Protein AF-A0A4Y7U5I2-F1 (afdb_monomer)

Radius of gyration: 13.51 Å; Cα contacts (8 Å, |Δi|>4): 121; chains: 1; bounding box: 35×18×32 Å

pLDDT: mean 89.5, std 9.06, range [57.66, 98.12]

Sequence (68 aa):
ILKKSELFESLVEQVHGRVISDPVIAGEYFTVSWSADMTFKGRDRFTTDEICVYKVQEGKIVFEQFFY

Secondary structure (DSSP, 8-state):
-HHHHHHHHHHEEEEEEEEEPPPEEETTEEEEEEEEEEEETTS-EEEEEEEEEEEEETTEEEEEEEE-

Solvent-accessible surface area (backbone atoms only — not comparable to full-atom values): 3932 Å² total; per-residue (Å²): 112,70,70,62,56,52,53,54,57,72,44,50,66,45,78,80,46,74,49,70,52,80,72,50,74,58,89,54,30,40,32,33,46,39,37,39,31,34,23,37,68,96,50,73,73,48,75,50,60,34,43,42,39,37,32,49,55,97,92,36,79,79,44,79,49,78,48,116

InterPro domains:
  IPR032710 NTF2-like domain superfamily [SSF54427] (11-68)
  IPR046860 SnoaL-like domain 5 [PF20409] (2-68)

Structure (mmCIF, N/CA/C/O backbone):
data_AF-A0A4Y7U5I2-F1
#
_entry.id   AF-A0A4Y7U5I2-F1
#
loop_
_atom_site.group_PDB
_atom_site.id
_atom_site.type_symbol
_atom_site.label_atom_id
_atom_site.label_alt_id
_atom_site.label_comp_id
_atom_site.label_asym_id
_atom_site.label_entity_id
_atom_site.label_seq_id
_atom_site.pdbx_PDB_ins_code
_atom_site.Cartn_x
_atom_site.Cartn_y
_atom_site.Cartn_z
_atom_site.occupancy
_atom_site.B_iso_or_equiv
_atom_site.auth_seq_id
_atom_site.auth_comp_id
_atom_site.auth_asym_id
_atom_site.auth_atom_id
_atom_site.pdbx_PDB_model_num
ATOM 1 N N . ILE A 1 1 ? 6.099 3.080 10.354 1.00 57.66 1 ILE A N 1
ATOM 2 C CA . ILE A 1 1 ? 5.308 3.963 9.484 1.00 57.66 1 ILE A CA 1
ATOM 3 C C . ILE A 1 1 ? 6.241 4.837 8.652 1.00 57.66 1 ILE A C 1
ATOM 5 O O . ILE A 1 1 ? 6.830 4.280 7.735 1.00 57.66 1 ILE A O 1
ATOM 9 N N . LEU A 1 2 ? 6.543 6.097 8.996 1.00 62.16 2 LEU A N 1
ATOM 10 C CA . LEU A 1 2 ? 7.272 7.010 8.082 1.00 62.16 2 LEU A CA 1
ATOM 11 C C . LEU A 1 2 ? 8.616 6.484 7.532 1.00 62.16 2 LEU A C 1
ATOM 13 O O . LEU A 1 2 ? 8.829 6.515 6.327 1.00 62.16 2 LEU A O 1
ATOM 17 N N . LYS A 1 3 ? 9.471 5.884 8.370 1.00 68.44 3 LYS A N 1
ATOM 18 C CA . LYS A 1 3 ? 10.818 5.447 7.947 1.00 68.44 3 LYS A CA 1
ATOM 19 C C . LYS A 1 3 ? 10.844 4.416 6.810 1.00 68.44 3 LYS A C 1
ATOM 21 O O . LYS A 1 3 ? 11.793 4.403 6.032 1.00 68.44 3 LYS A O 1
ATOM 26 N N . LYS A 1 4 ? 9.846 3.524 6.722 1.00 67.56 4 LYS A N 1
ATOM 27 C CA . LYS A 1 4 ? 9.799 2.499 5.661 1.00 67.56 4 LYS A CA 1
ATOM 28 C C . LYS A 1 4 ? 9.391 3.130 4.327 1.00 67.56 4 LYS A C 1
ATOM 30 O O . LYS A 1 4 ? 10.004 2.829 3.309 1.00 67.56 4 LYS A O 1
ATOM 35 N N . SER A 1 5 ? 8.416 4.041 4.368 1.00 70.00 5 SER A N 1
ATOM 36 C CA . SER A 1 5 ? 7.978 4.822 3.205 1.00 70.00 5 SER A CA 1
ATOM 37 C C . SER A 1 5 ? 9.093 5.738 2.696 1.00 70.00 5 SER A C 1
ATOM 39 O O . SER A 1 5 ? 9.384 5.739 1.508 1.00 70.00 5 SER A O 1
ATOM 41 N N . GLU A 1 6 ? 9.785 6.441 3.596 1.00 75.81 6 GLU A N 1
ATOM 42 C CA . GLU A 1 6 ? 10.914 7.319 3.253 1.00 75.81 6 GLU A CA 1
ATOM 43 C C . GLU A 1 6 ? 12.072 6.547 2.606 1.00 75.81 6 GLU A C 1
ATOM 45 O O . GLU A 1 6 ? 12.641 6.991 1.609 1.00 75.81 6 GLU A O 1
ATOM 50 N N . LEU A 1 7 ? 12.413 5.367 3.141 1.00 75.19 7 LEU A N 1
ATOM 51 C CA . LEU A 1 7 ? 13.444 4.518 2.546 1.00 75.19 7 LEU A CA 1
ATOM 52 C C . LEU A 1 7 ? 13.041 4.087 1.136 1.00 75.19 7 LEU A C 1
ATOM 54 O O . LEU A 1 7 ? 13.848 4.189 0.215 1.00 75.19 7 LEU A O 1
ATOM 58 N N . PHE A 1 8 ? 11.800 3.637 0.964 1.00 76.25 8 PHE A N 1
ATOM 59 C CA . PHE A 1 8 ? 11.285 3.227 -0.333 1.00 76.25 8 PHE A CA 1
ATOM 60 C C . PHE A 1 8 ? 11.332 4.380 -1.345 1.00 76.25 8 PHE A C 1
ATOM 62 O O . PHE A 1 8 ? 11.904 4.224 -2.421 1.00 76.25 8 PHE A O 1
ATOM 69 N N . GLU A 1 9 ? 10.840 5.565 -0.977 1.00 75.75 9 GLU A N 1
ATOM 70 C CA . GLU A 1 9 ? 10.885 6.761 -1.826 1.00 75.75 9 GLU A CA 1
ATOM 71 C C . GLU A 1 9 ? 12.314 7.181 -2.187 1.00 75.75 9 GLU A C 1
ATOM 73 O O . GLU A 1 9 ? 12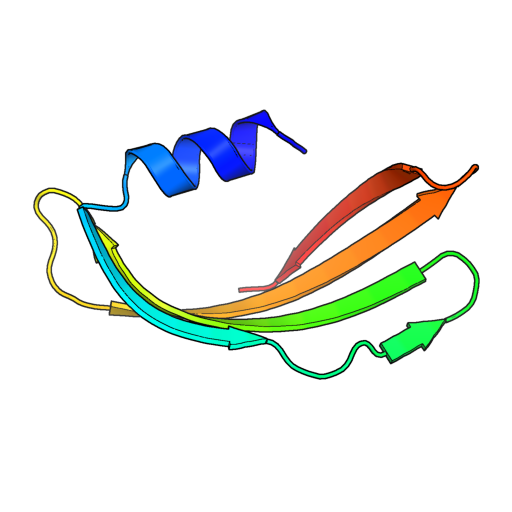.567 7.572 -3.324 1.00 75.75 9 GLU A O 1
ATOM 78 N N . SER A 1 10 ? 13.275 7.044 -1.266 1.00 80.75 10 SER A N 1
ATOM 79 C CA . SER A 1 10 ? 14.674 7.414 -1.523 1.00 80.75 10 SER A CA 1
ATOM 80 C C . SER A 1 10 ? 15.355 6.561 -2.607 1.00 80.75 10 SER A C 1
ATOM 82 O O . SER A 1 10 ? 16.297 7.024 -3.271 1.00 80.75 10 SER A O 1
ATOM 84 N N . LEU A 1 11 ? 14.870 5.326 -2.791 1.00 82.12 11 LEU A N 1
ATOM 85 C CA . LEU A 1 11 ? 15.378 4.351 -3.755 1.00 82.12 11 LEU A CA 1
ATOM 86 C C . LEU A 1 11 ? 14.742 4.510 -5.141 1.00 82.12 11 LEU A C 1
ATOM 88 O O . LEU A 1 11 ? 15.353 4.097 -6.129 1.00 82.12 11 LEU A O 1
ATOM 92 N N . VAL A 1 12 ? 13.548 5.107 -5.231 1.00 84.19 12 VAL A N 1
ATOM 93 C CA . VAL A 1 12 ? 12.846 5.353 -6.500 1.00 84.19 12 VAL A CA 1
ATOM 94 C C . VAL A 1 12 ? 13.562 6.444 -7.293 1.00 84.19 12 VAL A C 1
ATOM 96 O O . VAL A 1 12 ? 13.820 7.539 -6.801 1.00 84.19 12 VAL A O 1
ATOM 99 N N . GLU A 1 13 ? 13.893 6.129 -8.542 1.00 88.56 13 GLU A N 1
ATOM 100 C CA . GLU A 1 13 ? 14.415 7.079 -9.524 1.00 88.56 13 GLU A CA 1
ATOM 101 C C . GLU A 1 13 ? 13.276 7.685 -10.344 1.00 88.56 13 GLU A C 1
ATOM 103 O O . GLU A 1 13 ? 13.204 8.902 -10.506 1.00 88.56 13 GLU A O 1
ATOM 108 N N . GLN A 1 14 ? 12.347 6.848 -10.812 1.00 87.69 14 GLN A N 1
ATOM 109 C CA . GLN A 1 14 ? 11.204 7.290 -11.602 1.00 87.69 14 GLN A CA 1
ATOM 110 C C . GLN A 1 14 ? 9.962 6.448 -11.313 1.00 87.69 14 GLN A C 1
ATOM 112 O O . GLN A 1 14 ? 10.041 5.237 -11.118 1.00 87.69 14 GLN A O 1
ATOM 117 N N . VAL A 1 15 ? 8.799 7.096 -11.312 1.00 87.75 15 VAL A N 1
ATOM 118 C CA . VAL A 1 15 ? 7.487 6.446 -11.231 1.00 87.75 15 VAL A CA 1
ATOM 119 C C . VAL A 1 15 ? 6.812 6.597 -12.586 1.00 87.75 15 VAL A C 1
ATOM 121 O O . VAL A 1 15 ? 6.618 7.721 -13.047 1.00 87.75 15 VAL A O 1
ATOM 124 N N . HIS A 1 16 ? 6.446 5.480 -13.207 1.00 90.75 16 HIS A N 1
ATOM 125 C CA . HIS A 1 16 ? 5.756 5.455 -14.501 1.00 90.75 16 HIS A CA 1
ATOM 126 C C . HIS A 1 16 ? 4.241 5.413 -14.330 1.00 90.75 16 HIS A C 1
ATOM 128 O O . HIS A 1 16 ? 3.509 6.007 -15.117 1.00 90.75 16 HIS A O 1
ATOM 134 N N . GLY A 1 17 ? 3.767 4.744 -13.280 1.00 90.06 17 GLY A N 1
ATOM 135 C CA . GLY A 1 17 ? 2.348 4.649 -12.972 1.00 90.06 17 GLY A CA 1
ATOM 136 C C . GLY A 1 17 ? 2.104 4.114 -11.570 1.00 90.06 17 GLY A C 1
ATOM 137 O O . GLY A 1 17 ? 2.910 3.361 -11.026 1.00 90.06 17 GLY A O 1
ATOM 138 N N . ARG A 1 18 ? 0.987 4.527 -10.973 1.00 91.75 18 ARG A N 1
ATOM 139 C CA . ARG A 1 18 ? 0.487 3.994 -9.705 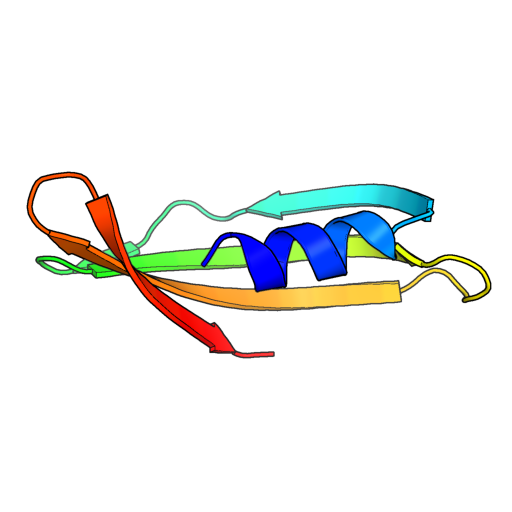1.00 91.75 18 ARG A CA 1
ATOM 140 C C . ARG A 1 18 ? -1.021 3.859 -9.795 1.00 91.75 18 ARG A C 1
ATOM 142 O O . ARG A 1 18 ? -1.688 4.776 -10.270 1.00 91.75 18 ARG A O 1
ATOM 149 N N . VAL A 1 19 ? -1.540 2.745 -9.309 1.00 93.94 19 VAL A N 1
ATOM 150 C CA . VAL A 1 19 ? -2.972 2.492 -9.181 1.00 93.94 19 VAL A CA 1
ATOM 151 C C . VAL A 1 19 ? -3.238 2.091 -7.740 1.00 93.94 19 VAL A C 1
ATOM 153 O O . VAL A 1 19 ? -2.530 1.258 -7.181 1.00 93.94 19 VAL A O 1
ATOM 156 N N . ILE A 1 20 ? -4.236 2.714 -7.127 1.00 95.69 20 ILE A N 1
ATOM 157 C CA . ILE A 1 20 ? -4.726 2.368 -5.793 1.00 95.69 20 ILE A CA 1
ATOM 158 C C . ILE A 1 20 ? -6.209 2.050 -5.951 1.00 95.69 20 ILE A C 1
ATOM 160 O O . ILE A 1 20 ? -6.913 2.768 -6.662 1.00 95.69 20 ILE A O 1
ATOM 164 N N . SER A 1 21 ? -6.667 0.961 -5.338 1.00 96.88 21 SER A N 1
ATOM 165 C CA . SER A 1 21 ? -8.089 0.613 -5.342 1.00 96.88 21 SER A CA 1
ATOM 166 C C . SER A 1 21 ? -8.898 1.517 -4.420 1.00 96.88 21 SER A C 1
ATOM 168 O O . SER A 1 21 ? -8.364 2.152 -3.509 1.00 96.88 21 SER A O 1
ATOM 170 N N . ASP A 1 22 ? -10.218 1.461 -4.567 1.00 97.69 22 ASP A N 1
ATOM 171 C CA . ASP A 1 22 ? -11.100 1.899 -3.494 1.00 97.69 22 ASP A CA 1
ATOM 172 C C . ASP A 1 22 ? -10.795 1.117 -2.201 1.00 97.69 22 ASP A C 1
ATOM 174 O O . ASP A 1 22 ? -10.417 -0.065 -2.258 1.00 97.69 22 ASP A O 1
ATOM 178 N N . PRO A 1 23 ? -10.915 1.759 -1.028 1.00 97.19 23 PRO A N 1
ATOM 179 C CA . PRO A 1 23 ? -10.634 1.107 0.236 1.00 97.19 23 PRO A CA 1
ATOM 180 C C . PRO A 1 23 ? -11.750 0.137 0.619 1.00 97.19 23 PRO A C 1
ATOM 182 O O . PRO A 1 23 ? -12.938 0.442 0.508 1.00 97.19 23 PRO A O 1
ATOM 185 N N . VAL A 1 24 ? -11.360 -1.002 1.185 1.00 98.12 24 VAL A N 1
ATOM 186 C CA . VAL A 1 24 ? -12.274 -1.887 1.913 1.00 98.12 24 VAL A CA 1
ATOM 187 C C . VAL A 1 24 ? -12.127 -1.598 3.401 1.00 98.12 24 VAL A C 1
ATOM 189 O O . VAL A 1 24 ? -11.027 -1.673 3.948 1.00 98.12 24 VAL A O 1
ATOM 192 N N . ILE A 1 25 ? -13.230 -1.246 4.060 1.00 97.50 25 ILE A N 1
ATOM 193 C CA . ILE A 1 25 ? -13.248 -0.806 5.461 1.00 97.50 25 ILE A CA 1
ATOM 194 C C . ILE A 1 25 ? -13.917 -1.875 6.328 1.00 97.50 25 ILE A C 1
ATOM 196 O O . ILE A 1 25 ? -14.994 -2.369 5.995 1.00 97.50 25 ILE A O 1
ATOM 200 N N . ALA A 1 26 ? -13.301 -2.199 7.465 1.00 96.62 26 ALA A N 1
ATOM 201 C CA . ALA A 1 26 ? -13.832 -3.123 8.460 1.00 96.62 26 ALA A CA 1
ATOM 202 C C . ALA A 1 26 ? -13.482 -2.646 9.882 1.00 96.62 26 ALA A C 1
ATOM 204 O O . ALA A 1 26 ? -12.389 -2.888 10.396 1.00 96.62 26 ALA A O 1
ATOM 205 N N . GLY A 1 27 ? -14.429 -1.971 10.542 1.00 95.69 27 GLY A N 1
ATOM 206 C CA . GLY A 1 27 ? -14.235 -1.433 11.892 1.00 95.69 27 GLY A CA 1
ATOM 207 C C . GLY A 1 27 ? -13.123 -0.380 11.943 1.00 95.69 27 GLY A C 1
ATOM 208 O O . GLY A 1 27 ? -13.154 0.588 11.191 1.00 95.69 27 GLY A O 1
ATOM 209 N N . GLU A 1 28 ? -12.135 -0.582 12.819 1.00 96.94 28 GLU A N 1
ATOM 210 C CA . GLU A 1 28 ? -10.939 0.273 12.919 1.00 96.94 28 GLU A CA 1
ATOM 211 C C . GLU A 1 28 ? -9.902 0.004 11.814 1.00 96.94 28 GLU A C 1
ATOM 213 O O . GLU A 1 28 ? -8.834 0.610 11.823 1.00 96.94 28 GLU A O 1
ATOM 218 N N . TYR A 1 29 ? -10.167 -0.914 10.883 1.00 97.62 29 TYR A N 1
ATOM 219 C CA . TYR A 1 29 ? -9.233 -1.268 9.819 1.00 97.62 29 TYR A CA 1
ATOM 220 C C . TYR A 1 29 ? -9.714 -0.787 8.456 1.00 97.62 29 TYR A C 1
ATOM 222 O O . TYR A 1 29 ? -10.911 -0.791 8.159 1.00 97.62 29 TYR A O 1
ATOM 230 N N . PHE A 1 30 ? -8.760 -0.450 7.595 1.00 97.88 30 PHE A N 1
ATOM 231 C CA . PHE A 1 30 ? -8.999 -0.326 6.164 1.00 97.88 30 PHE A CA 1
ATOM 232 C C . PHE A 1 30 ? -7.862 -0.977 5.380 1.00 97.88 30 PHE A C 1
ATOM 234 O O . PHE A 1 30 ? -6.732 -1.088 5.864 1.00 97.88 30 PHE A O 1
ATOM 241 N N . THR A 1 31 ? -8.166 -1.413 4.163 1.00 98.00 31 THR A N 1
ATOM 242 C CA . THR A 1 31 ? -7.180 -1.974 3.243 1.00 98.00 31 THR A CA 1
ATOM 243 C C . THR A 1 31 ? -7.361 -1.436 1.834 1.00 98.00 31 THR A C 1
ATOM 245 O O . THR A 1 31 ? -8.476 -1.110 1.428 1.00 98.00 31 THR A O 1
ATOM 248 N N . VAL A 1 32 ? -6.253 -1.332 1.107 1.00 97.50 32 VAL A N 1
ATOM 249 C CA . VAL A 1 32 ? -6.200 -0.974 -0.312 1.00 97.50 32 VAL A CA 1
ATOM 250 C C . VAL A 1 32 ? -5.242 -1.923 -1.022 1.00 97.50 32 VAL A C 1
ATOM 252 O O . VAL A 1 32 ? -4.234 -2.330 -0.438 1.00 97.50 32 VAL A O 1
ATOM 255 N N . SER A 1 33 ? -5.524 -2.250 -2.281 1.00 96.62 33 SER A N 1
ATOM 256 C CA . SER A 1 33 ? -4.494 -2.789 -3.167 1.00 96.62 33 SER A CA 1
ATOM 257 C C . SER A 1 33 ? -3.746 -1.635 -3.820 1.00 96.62 33 SER A C 1
ATOM 259 O O . SER A 1 33 ? -4.370 -0.676 -4.286 1.00 96.62 33 SER A O 1
ATOM 261 N N . TRP A 1 34 ? -2.431 -1.747 -3.894 1.00 94.50 34 TRP A N 1
ATOM 262 C CA . TRP A 1 34 ? -1.555 -0.792 -4.542 1.00 94.50 34 TRP A CA 1
ATOM 263 C C . TRP A 1 34 ? -0.736 -1.500 -5.612 1.00 94.50 34 TRP A C 1
ATOM 265 O O . TRP A 1 34 ? -0.077 -2.491 -5.334 1.00 94.50 34 TRP A O 1
ATOM 275 N N . SER A 1 35 ? -0.772 -0.976 -6.830 1.00 94.00 35 SER A N 1
ATOM 276 C CA . SER A 1 35 ? 0.108 -1.394 -7.913 1.00 94.00 35 SER A CA 1
ATOM 277 C C . SER A 1 35 ? 0.966 -0.212 -8.322 1.00 94.00 35 SER A C 1
ATOM 279 O O . SER A 1 35 ? 0.467 0.912 -8.470 1.00 94.00 35 SER A O 1
ATOM 281 N N . ALA A 1 36 ? 2.259 -0.438 -8.500 1.00 91.94 36 ALA A N 1
ATOM 282 C CA . ALA A 1 36 ? 3.171 0.598 -8.936 1.00 91.94 36 ALA A CA 1
ATOM 283 C C . ALA A 1 36 ? 4.173 0.086 -9.957 1.00 91.94 36 ALA A C 1
ATOM 285 O O . ALA A 1 36 ? 4.829 -0.932 -9.766 1.00 91.94 36 ALA A O 1
ATOM 286 N N . ASP A 1 37 ? 4.326 0.865 -11.017 1.00 92.62 37 ASP A N 1
ATOM 287 C CA . ASP A 1 37 ? 5.324 0.685 -12.053 1.00 92.62 37 ASP A CA 1
ATOM 288 C C . ASP A 1 37 ? 6.393 1.765 -11.892 1.00 92.62 37 ASP A C 1
ATOM 290 O O . ASP A 1 37 ? 6.108 2.971 -11.947 1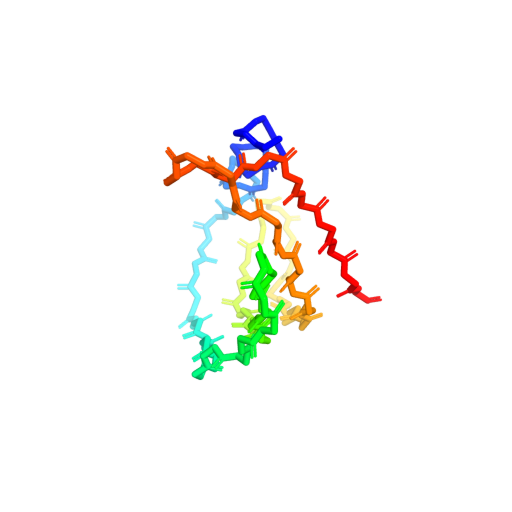.00 92.62 37 ASP A O 1
ATOM 294 N N . MET A 1 38 ? 7.619 1.337 -11.617 1.00 91.00 38 MET A N 1
ATOM 295 C CA . MET A 1 38 ? 8.689 2.225 -11.197 1.00 91.00 38 MET A CA 1
ATOM 296 C C . MET A 1 38 ? 10.073 1.707 -11.582 1.00 91.00 38 MET A C 1
ATOM 298 O O . MET A 1 38 ? 10.295 0.534 -11.865 1.00 91.00 38 MET A O 1
ATOM 302 N N . THR A 1 39 ? 11.024 2.631 -11.592 1.00 90.19 39 THR A N 1
ATOM 303 C CA . THR A 1 39 ? 12.448 2.385 -11.798 1.00 90.19 39 THR A CA 1
ATOM 304 C C . THR A 1 39 ? 13.173 2.796 -10.524 1.00 90.19 39 THR A C 1
ATOM 306 O O . THR A 1 39 ? 13.034 3.934 -10.071 1.00 90.19 39 THR A O 1
ATOM 309 N N . PHE A 1 40 ? 13.922 1.871 -9.921 1.00 85.81 40 PHE A N 1
ATOM 310 C CA . PHE A 1 40 ? 14.817 2.182 -8.804 1.00 85.81 40 PHE A CA 1
ATOM 311 C C . PHE A 1 40 ? 16.179 2.641 -9.323 1.00 85.81 40 PHE A C 1
ATOM 313 O O . PHE A 1 40 ? 16.610 2.218 -10.394 1.00 85.81 40 PHE A O 1
ATOM 320 N N . LYS A 1 41 ? 16.889 3.439 -8.520 1.00 84.56 41 LYS A N 1
ATOM 321 C CA . LYS A 1 41 ? 18.242 3.905 -8.850 1.00 84.56 41 LYS A CA 1
ATOM 322 C C . LYS A 1 41 ? 19.165 2.733 -9.169 1.00 84.56 41 LYS A C 1
ATOM 324 O O . LYS A 1 41 ? 19.423 1.887 -8.311 1.00 84.56 41 LYS A O 1
ATOM 329 N N . GLY A 1 42 ? 19.670 2.702 -10.400 1.00 84.56 42 GLY A N 1
ATOM 330 C CA . GLY A 1 42 ? 20.585 1.659 -10.871 1.00 84.56 42 GLY A CA 1
ATOM 331 C C . GLY A 1 42 ? 19.946 0.278 -11.067 1.00 84.56 42 GLY A C 1
ATOM 332 O O . GLY A 1 42 ? 20.666 -0.720 -11.044 1.00 84.56 42 GLY A O 1
ATOM 333 N N . ARG A 1 43 ? 18.618 0.196 -11.231 1.00 83.50 43 ARG A N 1
ATOM 334 C CA . ARG A 1 43 ? 17.897 -1.038 -11.587 1.00 83.50 43 ARG A CA 1
ATOM 335 C C . ARG A 1 43 ? 16.944 -0.807 -12.754 1.00 83.50 43 ARG A C 1
ATOM 337 O O . ARG A 1 43 ? 16.516 0.314 -13.003 1.00 83.50 43 ARG A O 1
ATOM 344 N N . ASP A 1 44 ? 16.579 -1.896 -13.421 1.00 87.38 44 ASP A N 1
ATOM 345 C CA . ASP A 1 44 ? 15.564 -1.878 -14.469 1.00 87.38 44 ASP A CA 1
ATOM 346 C C . ASP A 1 44 ? 14.167 -1.561 -13.916 1.00 87.38 44 ASP A C 1
ATOM 348 O O . ASP A 1 44 ? 13.891 -1.674 -12.717 1.00 87.38 44 ASP A O 1
ATOM 352 N N . ARG A 1 45 ? 13.276 -1.149 -14.821 1.00 90.88 45 ARG A N 1
ATOM 353 C CA . ARG A 1 45 ? 11.856 -0.921 -14.539 1.00 90.88 45 ARG A CA 1
ATOM 354 C C . ARG A 1 45 ? 11.194 -2.213 -14.061 1.00 90.88 45 ARG A C 1
ATOM 356 O O . ARG A 1 45 ? 11.382 -3.267 -14.665 1.00 90.88 45 ARG A O 1
ATOM 363 N N . PHE A 1 46 ? 10.392 -2.116 -13.011 1.00 86.50 46 PHE A N 1
ATOM 364 C CA . PHE A 1 46 ? 9.650 -3.234 -12.448 1.00 86.50 46 PHE A CA 1
ATOM 365 C C . PHE A 1 46 ? 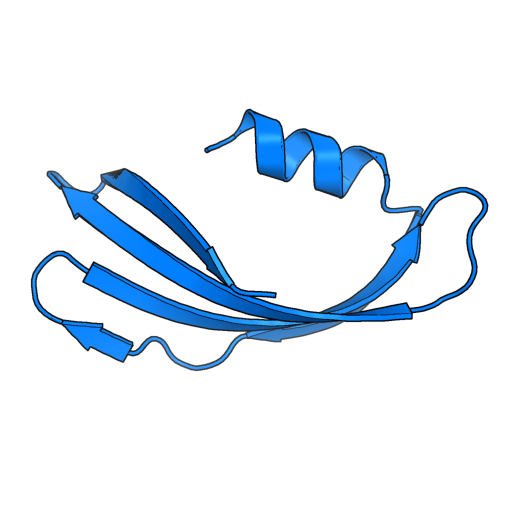8.265 -2.777 -11.985 1.00 86.50 46 PHE A C 1
ATOM 367 O O . PHE A 1 46 ? 8.037 -1.603 -11.681 1.00 86.50 46 PHE A O 1
ATOM 374 N N . THR A 1 47 ? 7.350 -3.739 -11.915 1.00 88.75 47 THR A N 1
ATOM 375 C CA . THR A 1 47 ? 6.013 -3.556 -11.352 1.00 88.75 47 THR A CA 1
ATOM 376 C C . THR A 1 47 ? 5.941 -4.282 -10.016 1.00 88.75 47 THR A C 1
ATOM 378 O O . THR A 1 47 ? 6.452 -5.395 -9.891 1.00 88.75 47 THR A O 1
ATOM 381 N N . THR A 1 48 ? 5.341 -3.640 -9.021 1.00 89.50 48 THR A N 1
ATOM 382 C CA . THR A 1 48 ? 5.063 -4.219 -7.706 1.00 89.50 48 THR A CA 1
ATOM 383 C C . THR A 1 48 ? 3.575 -4.125 -7.421 1.00 89.50 48 THR A C 1
ATOM 385 O O . THR A 1 48 ? 2.962 -3.096 -7.706 1.00 89.50 48 THR A O 1
ATOM 388 N N . ASP A 1 49 ? 3.017 -5.184 -6.847 1.00 93.38 49 ASP A N 1
ATOM 389 C CA . ASP A 1 49 ? 1.637 -5.248 -6.387 1.00 93.38 49 ASP A CA 1
ATOM 390 C C . ASP A 1 49 ? 1.652 -5.557 -4.893 1.00 93.38 49 ASP A C 1
ATOM 392 O O . ASP A 1 49 ? 2.328 -6.479 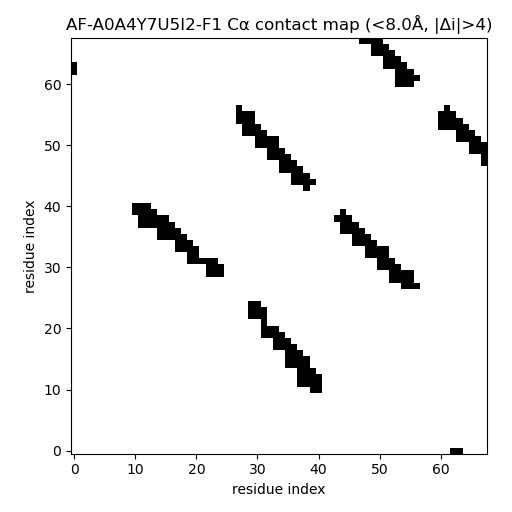-4.446 1.00 93.38 49 ASP A O 1
ATOM 396 N N . GLU A 1 50 ? 0.934 -4.761 -4.112 1.00 93.50 50 GLU A N 1
ATOM 397 C CA . GLU A 1 50 ? 0.906 -4.866 -2.662 1.00 93.50 50 GLU A CA 1
ATOM 398 C C . GLU A 1 50 ? -0.528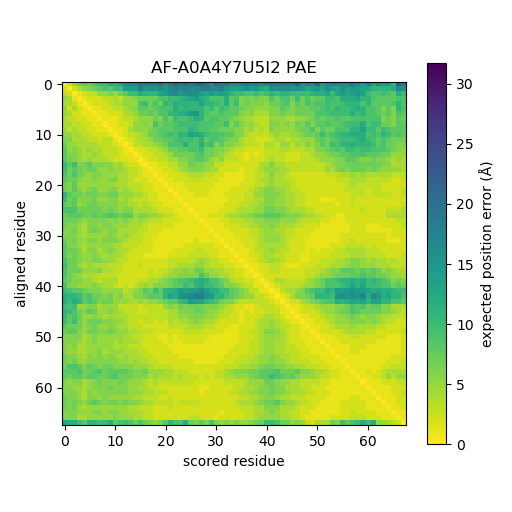 -4.761 -2.137 1.00 93.50 50 GLU A C 1
ATOM 400 O O . GLU A 1 50 ? -1.342 -3.978 -2.632 1.00 93.50 50 GLU A O 1
ATOM 405 N N . ILE A 1 51 ? -0.839 -5.516 -1.083 1.00 96.12 51 ILE A N 1
ATOM 406 C CA . ILE A 1 51 ? -2.012 -5.251 -0.244 1.00 96.12 51 ILE A CA 1
ATOM 407 C C . ILE A 1 51 ? -1.545 -4.537 1.016 1.00 96.12 51 ILE A C 1
ATOM 409 O O . ILE A 1 51 ? -0.775 -5.080 1.813 1.00 96.12 51 ILE A O 1
ATOM 413 N N . CYS A 1 52 ? -2.059 -3.329 1.213 1.00 95.56 52 CYS A N 1
ATOM 414 C CA . CYS A 1 52 ? -1.762 -2.497 2.366 1.00 95.56 52 CYS A CA 1
ATOM 415 C C . CYS A 1 52 ? -2.916 -2.604 3.365 1.00 95.56 52 CYS A C 1
ATOM 417 O O . CYS A 1 52 ? -4.057 -2.280 3.033 1.00 95.56 52 CYS A O 1
ATOM 419 N N . VAL A 1 53 ? -2.636 -3.048 4.589 1.00 96.56 53 VAL A N 1
ATOM 420 C CA . VAL A 1 53 ? -3.604 -3.128 5.691 1.00 96.56 53 VAL A CA 1
ATOM 421 C C . VAL A 1 53 ? -3.214 -2.133 6.771 1.00 96.56 53 VAL A C 1
ATOM 423 O O . VAL A 1 53 ? -2.072 -2.122 7.231 1.00 96.56 53 VAL A O 1
ATOM 426 N N . TYR A 1 54 ? -4.179 -1.339 7.218 1.00 96.88 54 TYR A N 1
ATOM 427 C CA . TYR A 1 54 ? -3.975 -0.305 8.222 1.00 96.88 54 TYR A CA 1
ATOM 428 C C . TYR A 1 54 ? -4.995 -0.417 9.349 1.00 96.88 54 TYR A C 1
ATOM 430 O O . TYR A 1 54 ? -6.152 -0.757 9.106 1.00 96.88 54 TYR A O 1
ATOM 438 N N . LYS A 1 55 ? -4.579 -0.069 10.572 1.00 97.31 55 LYS A N 1
ATOM 439 C CA . LYS A 1 55 ? -5.482 0.172 11.709 1.00 97.31 55 LYS A CA 1
ATOM 440 C C . LYS A 1 55 ? -5.473 1.646 12.079 1.00 97.31 55 LYS A C 1
ATOM 442 O O . LYS A 1 55 ? -4.395 2.215 12.261 1.00 97.31 55 LYS A O 1
ATOM 447 N N . VAL A 1 56 ? -6.648 2.236 12.260 1.00 97.06 56 VAL A N 1
ATOM 448 C CA . VAL A 1 56 ? -6.847 3.627 12.663 1.00 97.06 56 VAL A CA 1
ATOM 449 C C . VAL A 1 56 ? -7.400 3.685 14.081 1.00 97.06 56 VAL A C 1
ATOM 451 O O . VAL A 1 56 ? -8.414 3.065 14.382 1.00 97.06 56 VAL A O 1
ATOM 454 N N . GLN A 1 57 ? -6.758 4.467 14.944 1.00 96.31 57 GLN A N 1
ATOM 455 C CA . GLN A 1 57 ? -7.265 4.822 16.268 1.00 96.31 57 GLN A CA 1
ATOM 456 C C . GLN A 1 57 ? -7.100 6.324 16.475 1.00 96.31 57 GLN A C 1
ATOM 458 O O . GLN A 1 57 ? -6.070 6.890 16.114 1.00 96.31 57 GLN A O 1
AT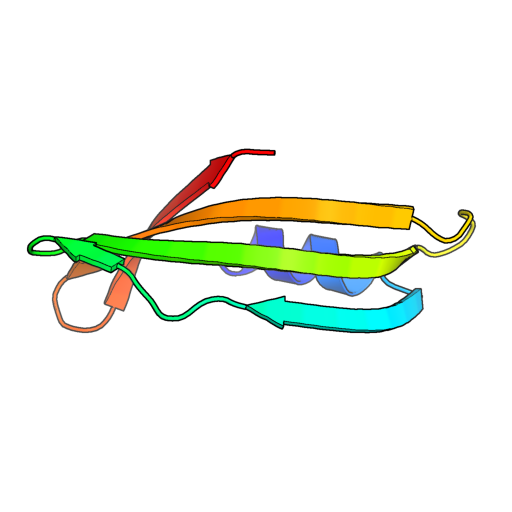OM 463 N N . GLU A 1 58 ? -8.137 6.984 16.997 1.00 94.69 58 GLU A N 1
ATOM 464 C CA . GLU A 1 58 ? -8.151 8.442 17.220 1.00 94.69 58 GLU A CA 1
ATOM 465 C C . GLU A 1 58 ? -7.765 9.256 15.965 1.00 94.69 58 GLU A C 1
ATOM 467 O O . GLU A 1 58 ? -7.057 10.261 16.030 1.00 94.69 58 GLU A O 1
ATOM 472 N N . GLY A 1 59 ? -8.194 8.786 14.788 1.00 92.88 59 GLY A N 1
ATOM 473 C CA . GLY A 1 59 ? -7.889 9.419 13.500 1.00 92.88 59 GLY A CA 1
ATOM 474 C C . GLY A 1 59 ? -6.443 9.245 13.017 1.00 92.88 59 GLY A C 1
ATOM 475 O O . GLY A 1 59 ? -6.062 9.864 12.026 1.00 92.88 59 GLY A O 1
ATOM 476 N N . LYS A 1 60 ? -5.631 8.412 13.680 1.00 94.00 60 LYS A N 1
ATOM 477 C CA . LYS A 1 60 ? -4.233 8.137 13.316 1.00 94.00 60 LYS A CA 1
ATOM 478 C C . LYS A 1 60 ? -4.030 6.670 12.966 1.00 94.00 60 LYS A C 1
ATOM 480 O O . LYS A 1 60 ? -4.597 5.791 13.606 1.00 94.00 60 LYS A O 1
ATOM 485 N N . ILE A 1 61 ? -3.171 6.398 11.987 1.00 94.50 61 ILE A N 1
ATOM 486 C CA . ILE A 1 61 ? -2.745 5.031 11.673 1.00 94.50 61 ILE A CA 1
ATOM 487 C C . ILE A 1 61 ? -1.795 4.557 12.779 1.00 94.50 61 ILE A C 1
ATOM 489 O O . ILE A 1 61 ? -0.719 5.126 12.962 1.00 94.50 61 ILE A O 1
ATOM 493 N N . VAL A 1 62 ? -2.198 3.523 13.518 1.00 95.31 62 VAL A N 1
ATOM 494 C CA . VAL A 1 62 ? -1.417 2.927 14.620 1.00 95.31 62 VAL A CA 1
ATOM 495 C C . VAL A 1 62 ? -0.768 1.595 14.241 1.00 95.31 62 VAL A C 1
ATOM 497 O O . VAL A 1 62 ? 0.103 1.108 14.956 1.00 95.31 62 VAL A O 1
ATOM 500 N N . PHE A 1 63 ? -1.171 1.007 13.113 1.00 93.69 63 PHE A N 1
ATOM 501 C CA . PHE A 1 63 ? -0.630 -0.243 12.586 1.00 93.69 63 PHE A CA 1
ATOM 502 C C . PHE A 1 63 ? -0.632 -0.213 11.060 1.00 93.69 63 PHE A C 1
ATOM 504 O O . PHE A 1 63 ? -1.580 0.287 10.455 1.00 93.69 63 PHE A O 1
ATOM 511 N N . GLU A 1 64 ? 0.409 -0.788 10.466 1.00 93.75 64 GLU A N 1
ATOM 512 C CA . GLU A 1 64 ? 0.532 -1.025 9.030 1.00 93.75 64 GLU A CA 1
ATOM 513 C C . GLU A 1 64 ? 1.098 -2.432 8.799 1.00 93.75 64 GLU A C 1
ATOM 515 O O . GLU A 1 64 ? 2.025 -2.863 9.493 1.00 93.75 64 GLU A O 1
ATOM 520 N N . GLN A 1 65 ? 0.566 -3.135 7.807 1.00 92.75 65 GLN A N 1
ATOM 521 C CA . GLN A 1 65 ? 1.122 -4.384 7.305 1.00 92.75 65 GLN A CA 1
ATOM 522 C C . GLN A 1 65 ? 0.974 -4.430 5.789 1.00 92.75 65 GLN A C 1
ATOM 524 O O . GLN A 1 65 ? -0.064 -4.062 5.247 1.00 92.75 65 GLN A O 1
ATOM 529 N N . PHE A 1 66 ? 2.030 -4.887 5.125 1.00 91.69 66 PHE A N 1
ATOM 530 C CA . PHE A 1 66 ? 2.109 -4.975 3.673 1.00 91.69 66 PHE A CA 1
ATOM 531 C C . PHE A 1 66 ? 2.291 -6.437 3.284 1.00 91.69 66 PHE A C 1
ATOM 533 O O . PHE A 1 66 ? 3.141 -7.118 3.868 1.00 91.69 66 PHE A O 1
ATOM 540 N N . PHE A 1 67 ? 1.508 -6.889 2.314 1.00 91.31 67 PHE A N 1
ATOM 541 C CA . PHE A 1 67 ? 1.639 -8.195 1.676 1.00 91.31 67 PHE A CA 1
ATOM 542 C C . PHE A 1 67 ? 2.080 -7.971 0.230 1.00 91.31 67 PHE A C 1
ATOM 544 O O . PHE A 1 67 ? 1.466 -7.151 -0.449 1.00 91.31 67 PHE A O 1
ATOM 551 N N . TYR A 1 68 ? 3.136 -8.666 -0.190 1.00 86.50 68 TYR A N 1
ATOM 552 C CA . TYR A 1 68 ? 3.826 -8.558 -1.481 1.00 86.50 68 TYR A CA 1
ATOM 553 C C . TYR A 1 68 ? 4.041 -9.950 -2.080 1.00 86.50 68 TYR A C 1
ATOM 555 O O . TYR A 1 68 ? 4.098 -10.919 -1.283 1.00 86.50 68 TYR A O 1
#

Foldseek 3Di:
DVVVVVVVVVFFPDWPDKDKDDWDDDVQKIKIKIKTWTDGVPGDIDIDIKIWMFGDDPNDTPDIDIDD

Mean predicted aligned error: 4.74 Å

Nearest PDB structures (foldseek):
  3ebt-assembly1_A-2  TM=8.069E-01  e=1.454E-02  Burkholderia pseudomallei K96243
  5aig-assembly2_B  TM=7.355E-01  e=1.137E-02  unidentified
  6wf4-assembly1_A  TM=7.633E-01  e=1.976E-02  Streptomyces sp. RM-5-8
  2jq5-assembly1_A  TM=7.512E-01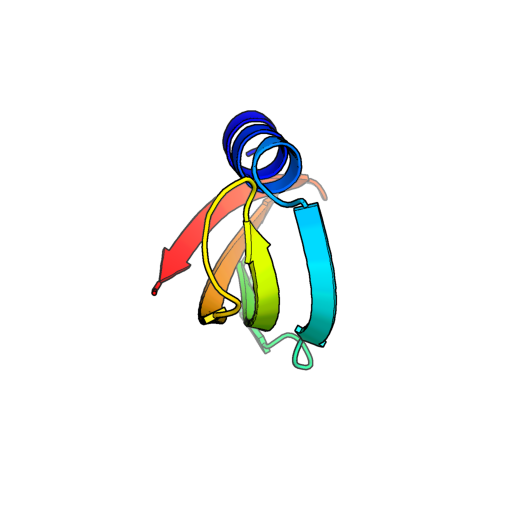  e=4.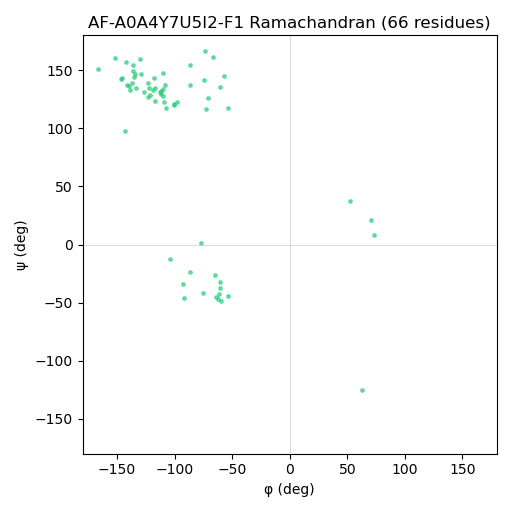126E-02  Rhodopseudomonas palustris
  3f14-assembly1_A-2  TM=7.503E-01  e=4.248E-01  Cytophaga hutchinsonii ATCC 33406

Organism: NCBI:txid2133765